Protein AF-A0A0L0UHX0-F1 (afdb_monomer)

pLDDT: mean 94.78, std 3.7, range [76.62, 98.5]

Organism: NCBI:txid1165861

Structure (mmCIF, N/CA/C/O backbone):
data_AF-A0A0L0UHX0-F1
#
_entry.id   AF-A0A0L0UHX0-F1
#
loop_
_atom_site.group_PDB
_atom_site.id
_atom_site.type_symbol
_atom_site.label_atom_id
_atom_site.label_alt_id
_atom_site.label_comp_id
_atom_site.label_asym_id
_atom_site.label_entity_id
_atom_site.label_seq_id
_atom_site.pdbx_PDB_ins_code
_atom_site.Cartn_x
_atom_site.Cartn_y
_atom_site.Cartn_z
_atom_site.occupancy
_atom_site.B_iso_or_equiv
_atom_site.auth_seq_id
_atom_site.auth_comp_id
_atom_site.auth_asym_id
_atom_site.auth_atom_id
_atom_site.pdbx_PDB_model_num
ATOM 1 N N . MET A 1 1 ? -0.124 -0.119 -13.749 1.00 92.44 1 MET A N 1
ATOM 2 C CA . MET A 1 1 ? 0.898 -0.283 -12.693 1.00 92.44 1 MET A CA 1
ATOM 3 C C . MET A 1 1 ? 0.326 -0.413 -11.292 1.00 92.44 1 MET A C 1
ATOM 5 O O . MET A 1 1 ? 0.596 -1.435 -10.690 1.00 92.44 1 MET A O 1
ATOM 9 N N . HIS A 1 2 ? -0.511 0.503 -10.793 1.00 96.06 2 HIS A N 1
ATOM 10 C CA . HIS A 1 2 ? -1.107 0.387 -9.445 1.00 96.06 2 HIS A CA 1
ATOM 11 C C . HIS A 1 2 ? -1.802 -0.967 -9.151 1.00 96.06 2 HIS A C 1
ATOM 13 O O . HIS A 1 2 ? -1.666 -1.483 -8.051 1.00 96.06 2 HIS A O 1
ATOM 19 N N . HIS A 1 3 ? -2.442 -1.609 -10.140 1.00 97.06 3 HIS A N 1
ATOM 20 C CA . HIS A 1 3 ? -2.930 -2.996 -10.009 1.00 97.06 3 HIS A CA 1
ATOM 21 C C . HIS A 1 3 ? -1.822 -4.029 -9.742 1.00 97.06 3 HIS A C 1
ATOM 23 O O . HIS A 1 3 ? -1.997 -4.897 -8.902 1.00 97.06 3 HIS A O 1
ATOM 29 N N . ARG A 1 4 ? -0.678 -3.926 -10.427 1.00 97.00 4 ARG A N 1
ATOM 30 C CA . ARG A 1 4 ? 0.454 -4.846 -10.236 1.00 97.00 4 ARG A CA 1
ATOM 31 C C . ARG A 1 4 ? 1.122 -4.642 -8.877 1.00 97.00 4 ARG A C 1
ATOM 33 O O . ARG A 1 4 ? 1.563 -5.609 -8.276 1.00 97.00 4 ARG A O 1
ATOM 40 N N . VAL A 1 5 ? 1.185 -3.396 -8.399 1.00 97.31 5 VAL A N 1
ATOM 41 C CA . VAL A 1 5 ? 1.682 -3.085 -7.046 1.00 97.31 5 VAL A CA 1
ATOM 42 C C . VAL A 1 5 ? 0.752 -3.684 -5.993 1.00 97.31 5 VAL A C 1
ATOM 44 O O . VAL A 1 5 ? 1.234 -4.330 -5.071 1.00 97.31 5 VAL A O 1
ATOM 47 N N . ARG A 1 6 ? -0.571 -3.551 -6.175 1.00 97.88 6 ARG A N 1
ATOM 48 C CA . ARG A 1 6 ? -1.555 -4.248 -5.337 1.00 97.88 6 ARG A CA 1
ATOM 49 C C . ARG A 1 6 ? -1.304 -5.754 -5.327 1.00 97.88 6 ARG A C 1
ATOM 51 O O . ARG A 1 6 ? -1.211 -6.321 -4.249 1.00 97.88 6 ARG A O 1
ATOM 58 N N . ASP A 1 7 ? -1.214 -6.385 -6.497 1.00 97.69 7 ASP A N 1
ATOM 59 C CA . ASP A 1 7 ? -1.038 -7.843 -6.593 1.00 97.69 7 ASP A CA 1
ATOM 60 C C . ASP A 1 7 ? 0.223 -8.291 -5.858 1.00 97.69 7 ASP A C 1
ATOM 62 O O . ASP A 1 7 ? 0.169 -9.199 -5.040 1.00 97.69 7 ASP A O 1
ATOM 66 N N . TYR A 1 8 ? 1.323 -7.561 -6.037 1.00 97.75 8 TYR A N 1
ATOM 67 C CA . TYR A 1 8 ? 2.556 -7.809 -5.301 1.00 97.75 8 TYR A CA 1
ATOM 68 C C . TYR A 1 8 ? 2.388 -7.691 -3.778 1.00 97.75 8 TYR A C 1
ATOM 70 O O . TYR A 1 8 ? 2.879 -8.545 -3.045 1.00 97.75 8 TYR A O 1
ATOM 78 N N . PHE A 1 9 ? 1.672 -6.675 -3.287 1.00 98.12 9 PHE A N 1
ATOM 79 C CA . PHE A 1 9 ? 1.425 -6.519 -1.849 1.00 98.12 9 PHE A CA 1
ATOM 80 C C . PHE A 1 9 ? 0.531 -7.632 -1.296 1.00 98.12 9 PHE A C 1
ATOM 82 O O . PHE A 1 9 ? 0.765 -8.106 -0.186 1.00 98.12 9 PHE A O 1
ATOM 89 N N . VAL A 1 10 ? -0.479 -8.054 -2.060 1.00 98.00 10 VAL A N 1
ATOM 90 C CA . VAL A 1 10 ? -1.371 -9.161 -1.692 1.00 98.00 10 VAL A CA 1
ATOM 91 C C . VAL A 1 10 ? -0.587 -10.471 -1.626 1.00 98.00 10 VAL A C 1
ATOM 93 O O . VAL A 1 10 ? -0.665 -11.170 -0.619 1.00 98.00 10 VAL A O 1
ATOM 96 N N . ASP A 1 11 ? 0.214 -10.771 -2.650 1.00 97.19 11 ASP A N 1
ATOM 97 C CA . ASP A 1 11 ? 1.024 -11.991 -2.727 1.00 97.19 11 ASP A CA 1
ATOM 98 C C . ASP A 1 11 ? 2.078 -12.053 -1.609 1.00 97.19 11 ASP A C 1
ATOM 100 O O . ASP A 1 11 ? 2.350 -13.120 -1.061 1.00 97.19 11 ASP A O 1
ATOM 104 N N . ALA A 1 12 ? 2.638 -10.902 -1.227 1.00 97.50 12 ALA A N 1
ATOM 105 C CA . ALA A 1 12 ? 3.563 -10.771 -0.102 1.00 97.50 12 ALA A CA 1
ATOM 106 C C . ALA A 1 12 ? 2.871 -10.786 1.278 1.00 97.50 12 ALA A C 1
ATOM 108 O O . ALA A 1 12 ? 3.550 -10.745 2.304 1.00 97.50 12 ALA A O 1
ATOM 109 N N . GLY A 1 13 ? 1.534 -10.813 1.327 1.00 98.19 13 GLY A N 1
ATOM 110 C CA . GLY A 1 13 ? 0.754 -10.786 2.565 1.00 98.19 13 GLY A CA 1
ATOM 111 C C . GLY A 1 13 ? 0.707 -9.423 3.266 1.00 98.19 13 GLY A C 1
ATOM 112 O O . GLY A 1 13 ? 0.176 -9.337 4.373 1.00 98.19 13 GLY A O 1
ATOM 113 N N . LEU A 1 14 ? 1.198 -8.351 2.635 1.00 98.25 14 LEU A N 1
ATOM 114 C CA . LEU A 1 14 ? 1.245 -6.995 3.203 1.00 98.25 14 LEU A CA 1
ATOM 115 C C . LEU A 1 14 ? -0.144 -6.376 3.404 1.00 98.25 14 LEU A C 1
ATOM 117 O O . LEU A 1 14 ? -0.292 -5.433 4.172 1.00 98.25 14 LEU A O 1
ATOM 121 N N . THR A 1 15 ? -1.167 -6.899 2.726 1.00 98.31 15 THR A N 1
ATOM 122 C CA . THR A 1 15 ? -2.557 -6.441 2.871 1.00 98.31 15 THR A CA 1
ATOM 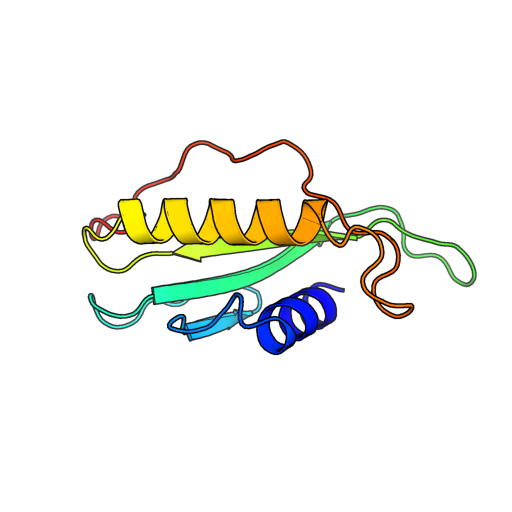123 C C . THR A 1 15 ? -3.380 -7.300 3.832 1.00 98.31 15 THR A C 1
ATOM 125 O O . THR A 1 15 ? -4.600 -7.149 3.900 1.00 98.31 15 THR A O 1
ATOM 128 N N . THR A 1 16 ? -2.760 -8.248 4.539 1.00 98.06 16 THR A N 1
ATOM 129 C CA . THR A 1 16 ? -3.478 -9.166 5.434 1.00 98.06 16 THR A CA 1
ATOM 130 C C . THR A 1 16 ? -4.160 -8.391 6.560 1.00 98.06 16 THR A C 1
ATOM 132 O O . THR A 1 16 ? -3.525 -7.596 7.241 1.00 98.06 16 THR A O 1
ATOM 135 N N . GLY A 1 17 ? -5.460 -8.625 6.762 1.00 97.00 17 GLY A N 1
ATOM 136 C CA . GLY A 1 17 ? -6.257 -7.903 7.761 1.00 97.00 17 GLY A CA 1
ATOM 137 C C . GLY A 1 17 ? -6.801 -6.547 7.293 1.00 97.00 17 GLY A C 1
ATOM 138 O O . GLY A 1 17 ? -7.563 -5.927 8.029 1.00 97.00 17 GLY A O 1
ATOM 139 N N . PHE A 1 18 ? -6.483 -6.118 6.067 1.00 98.31 18 PHE A N 1
ATOM 140 C CA . PHE A 1 18 ? -7.013 -4.901 5.453 1.00 98.31 18 PHE A CA 1
ATOM 141 C C . PHE A 1 18 ? -7.973 -5.230 4.304 1.00 98.31 18 PHE A C 1
ATOM 143 O O . PHE A 1 18 ? -7.736 -6.116 3.479 1.00 98.31 18 PHE A O 1
ATOM 150 N N . ILE A 1 19 ? -9.044 -4.451 4.188 1.00 98.50 19 ILE A N 1
ATOM 151 C CA . ILE A 1 19 ? -9.909 -4.430 3.012 1.00 98.50 19 ILE A CA 1
ATOM 152 C C . ILE A 1 19 ? -9.168 -3.685 1.900 1.00 98.50 19 ILE A C 1
ATOM 154 O O . ILE A 1 19 ? -8.975 -2.469 1.944 1.00 98.50 19 ILE A O 1
ATOM 158 N N . THR A 1 20 ? -8.757 -4.423 0.871 1.00 98.38 20 THR A N 1
ATOM 159 C CA . THR A 1 20 ? -8.054 -3.847 -0.279 1.00 98.38 20 THR A CA 1
ATOM 160 C C . THR A 1 20 ? -9.029 -3.136 -1.214 1.00 98.38 20 THR A C 1
ATOM 162 O O . THR A 1 20 ? -10.008 -3.724 -1.678 1.00 98.38 20 THR A O 1
ATOM 165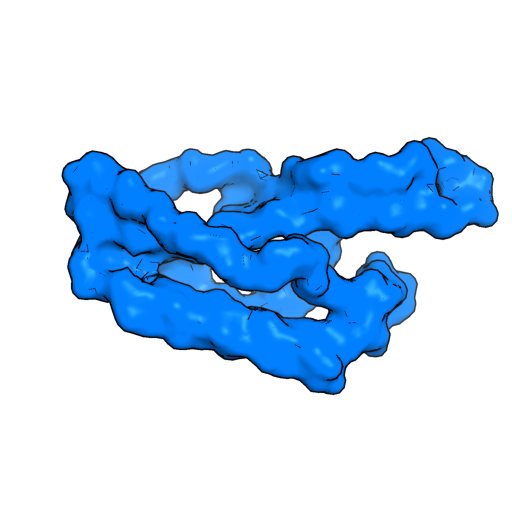 N N . GLN A 1 21 ? -8.741 -1.878 -1.537 1.00 98.44 21 GLN A N 1
ATOM 166 C CA . GLN A 1 21 ? -9.525 -1.063 -2.462 1.00 98.44 21 GLN A CA 1
ATOM 167 C C . GLN A 1 21 ? -8.652 -0.451 -3.561 1.00 98.44 21 GLN A C 1
ATOM 169 O O . GLN A 1 21 ? -7.424 -0.421 -3.492 1.00 98.44 21 GLN A O 1
ATOM 174 N N . MET A 1 22 ? -9.314 0.047 -4.604 1.00 98.25 22 MET A N 1
ATOM 175 C CA . MET A 1 22 ? -8.672 0.653 -5.767 1.00 98.25 22 MET A CA 1
ATOM 176 C C . MET A 1 22 ? -9.220 2.055 -6.008 1.00 98.25 22 MET A C 1
ATOM 178 O O . MET A 1 22 ? -10.415 2.299 -5.830 1.00 98.25 22 MET A O 1
ATOM 182 N N . LEU A 1 23 ? -8.362 2.933 -6.527 1.00 97.50 23 LEU A N 1
ATOM 183 C CA . LEU A 1 23 ? -8.648 4.283 -7.033 1.00 97.50 23 LEU A CA 1
ATOM 184 C C . LEU A 1 23 ? -9.068 5.316 -5.982 1.00 97.50 23 LEU A C 1
ATOM 186 O O . LEU A 1 23 ? -8.595 6.448 -6.037 1.00 97.50 23 LEU A O 1
ATOM 190 N N . ARG A 1 24 ? -9.958 4.958 -5.057 1.00 96.69 24 ARG A N 1
ATOM 191 C CA . ARG A 1 24 ? -10.417 5.827 -3.973 1.00 96.69 24 ARG A CA 1
ATOM 192 C C . ARG A 1 24 ? -10.801 5.008 -2.752 1.00 96.69 24 ARG A C 1
ATOM 194 O O . ARG A 1 24 ? -11.366 3.924 -2.904 1.00 96.69 24 ARG A O 1
ATOM 201 N N . TRP A 1 25 ? -10.574 5.585 -1.580 1.00 96.12 25 TRP A N 1
ATOM 202 C CA . TRP A 1 25 ? -11.109 5.060 -0.336 1.00 96.12 25 TRP A CA 1
ATOM 203 C C . TRP A 1 25 ? -12.637 5.182 -0.311 1.00 96.12 25 TRP A C 1
ATOM 205 O O . TRP A 1 25 ? -13.222 6.164 -0.782 1.00 96.12 25 TRP A O 1
ATOM 215 N N . ARG A 1 26 ? -13.285 4.140 0.200 1.00 95.94 26 ARG A N 1
ATOM 216 C CA . ARG A 1 26 ? -14.699 4.084 0.555 1.00 95.94 26 ARG A CA 1
ATOM 217 C C . ARG A 1 26 ? -14.772 3.499 1.954 1.00 95.94 26 ARG A C 1
ATOM 219 O O . ARG A 1 26 ? -14.338 2.363 2.146 1.00 95.94 26 ARG A O 1
ATOM 226 N N . ASP A 1 27 ? -15.303 4.278 2.881 1.00 94.31 27 ASP A N 1
ATOM 227 C CA . ASP A 1 27 ? -15.392 3.881 4.280 1.00 94.31 27 ASP A CA 1
ATOM 228 C C . ASP A 1 27 ? -16.335 2.679 4.489 1.00 94.31 27 ASP A C 1
ATOM 230 O O . ASP A 1 27 ? -17.134 2.319 3.613 1.00 94.31 27 ASP A O 1
ATOM 234 N N . GLY A 1 28 ? -16.205 2.052 5.652 1.00 94.31 28 GLY A N 1
ATOM 235 C CA . GLY A 1 28 ? -16.967 0.898 6.110 1.00 94.31 28 GLY A CA 1
ATOM 236 C C . GLY A 1 28 ? -17.313 1.025 7.591 1.00 94.31 28 GLY A C 1
ATOM 237 O O . GLY A 1 28 ? -17.758 2.073 8.044 1.00 94.31 28 GLY A O 1
ATOM 238 N N . LYS A 1 29 ? -17.163 -0.060 8.347 1.00 96.44 29 LYS A N 1
ATOM 239 C CA . LYS A 1 29 ? -17.404 -0.089 9.797 1.00 96.44 29 LYS A CA 1
ATOM 240 C C . LYS A 1 29 ? -16.186 0.422 10.555 1.00 96.44 29 LYS A C 1
ATOM 242 O O . LYS A 1 29 ? -15.070 0.259 10.076 1.00 96.44 29 LYS A O 1
ATOM 247 N N . ASP A 1 30 ? -16.376 0.910 11.777 1.00 96.31 30 ASP A N 1
ATOM 248 C CA . ASP A 1 30 ? -15.300 1.457 12.625 1.00 96.31 30 ASP A CA 1
ATOM 249 C C . ASP A 1 30 ? -14.104 0.508 12.810 1.00 96.31 30 ASP A C 1
ATOM 251 O O . ASP A 1 30 ? -12.967 0.963 12.879 1.00 96.31 30 ASP A O 1
ATOM 255 N N . ALA A 1 31 ? -14.354 -0.806 12.840 1.00 9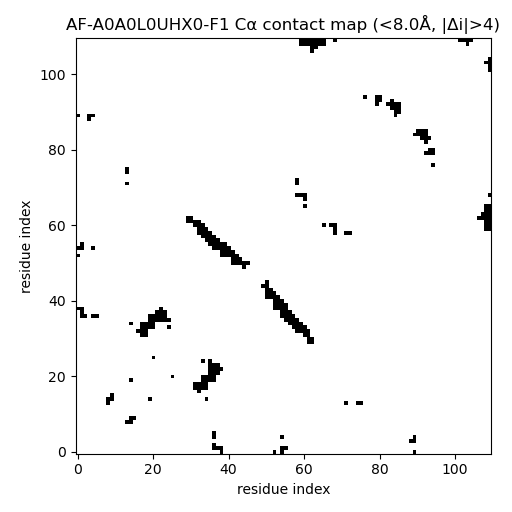6.62 31 ALA A N 1
ATOM 256 C CA . ALA A 1 31 ? -13.330 -1.848 12.971 1.00 96.62 31 ALA A CA 1
ATOM 257 C C . ALA A 1 31 ? -12.660 -2.253 11.640 1.00 96.62 31 ALA A C 1
ATOM 259 O O . ALA A 1 31 ? -11.700 -3.023 11.641 1.00 96.62 31 ALA A O 1
ATOM 260 N N . ASP A 1 32 ? -13.181 -1.795 10.500 1.00 97.62 32 ASP A N 1
ATOM 261 C CA . ASP A 1 32 ? -12.608 -2.105 9.194 1.00 97.62 32 ASP A CA 1
ATOM 262 C C . ASP A 1 32 ? -11.325 -1.293 8.988 1.00 97.62 32 ASP A C 1
ATOM 264 O O . ASP A 1 32 ? -11.275 -0.103 9.292 1.00 97.62 32 ASP A O 1
ATOM 268 N N . LYS A 1 33 ? -10.306 -1.931 8.415 1.00 97.81 33 LYS A N 1
ATOM 269 C CA . LYS A 1 33 ? -9.049 -1.303 7.990 1.00 97.81 33 LYS A CA 1
ATOM 270 C C . LYS A 1 33 ? -8.948 -1.362 6.478 1.00 97.81 33 LYS A C 1
ATOM 272 O O . LYS A 1 33 ? -9.454 -2.311 5.876 1.00 97.81 33 LYS A O 1
ATOM 277 N N . PHE A 1 34 ? -8.281 -0.403 5.845 1.00 98.25 34 PHE A N 1
ATOM 278 C CA . PHE A 1 34 ? -8.206 -0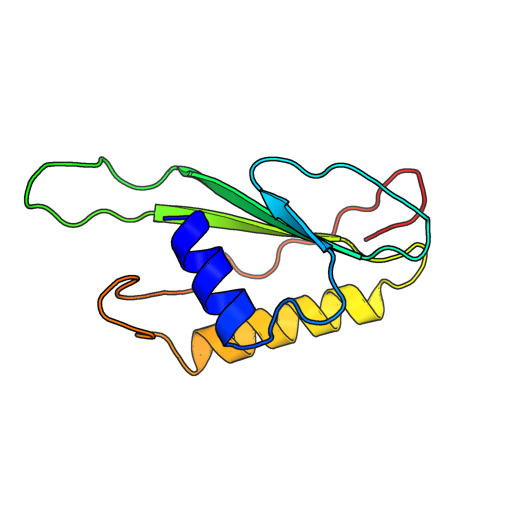.322 4.387 1.00 98.25 34 PHE A CA 1
ATOM 279 C C . PHE A 1 34 ? -6.783 -0.101 3.887 1.00 98.25 34 PHE A C 1
ATOM 281 O O . PHE A 1 34 ? -6.002 0.622 4.494 1.00 98.25 34 PHE A O 1
ATOM 288 N N . ILE A 1 35 ? -6.474 -0.684 2.729 1.00 98.50 35 ILE A N 1
ATOM 289 C CA . ILE A 1 35 ? -5.332 -0.267 1.908 1.00 98.50 35 ILE A CA 1
ATOM 290 C C . ILE A 1 35 ? -5.859 0.059 0.518 1.00 98.50 35 ILE A C 1
ATOM 292 O O . ILE A 1 35 ? -6.537 -0.762 -0.109 1.00 98.50 35 ILE A O 1
ATOM 296 N N . VAL A 1 36 ? -5.561 1.260 0.032 1.00 98.44 36 VAL A N 1
ATOM 297 C CA . VAL A 1 36 ? -6.095 1.784 -1.225 1.00 98.44 36 VAL A CA 1
ATOM 298 C C . VAL A 1 36 ? -4.967 2.056 -2.203 1.00 98.44 36 VAL A C 1
ATOM 300 O O . VAL A 1 36 ? -4.078 2.854 -1.935 1.00 98.44 36 VAL A O 1
ATOM 303 N N . PHE A 1 37 ? -5.034 1.434 -3.379 1.00 98.50 37 PHE A N 1
ATOM 304 C CA . PHE A 1 37 ? -4.039 1.623 -4.434 1.00 98.50 37 PHE A CA 1
ATOM 305 C C . PHE A 1 37 ? -4.581 2.528 -5.536 1.00 98.50 37 PHE A C 1
ATOM 307 O O . PHE A 1 37 ? -5.600 2.221 -6.169 1.00 98.50 37 PHE A O 1
ATOM 314 N N . ARG A 1 38 ? -3.876 3.622 -5.831 1.00 97.88 38 ARG A N 1
ATOM 315 C CA . ARG A 1 38 ? -4.268 4.561 -6.890 1.00 97.88 38 ARG A CA 1
ATOM 316 C C . ARG A 1 38 ? -3.068 5.118 -7.664 1.00 97.88 38 ARG A C 1
ATOM 318 O O . ARG A 1 38 ? -1.969 5.214 -7.123 1.00 97.88 38 ARG A O 1
ATOM 325 N N . PRO A 1 39 ? -3.235 5.446 -8.957 1.00 96.81 39 PRO A N 1
ATOM 326 C CA . PRO A 1 39 ? -2.174 6.092 -9.724 1.00 96.81 39 PRO A CA 1
ATOM 327 C C . PRO A 1 39 ? -1.904 7.507 -9.191 1.00 96.81 39 PRO A C 1
ATOM 329 O O . PRO A 1 39 ? -2.836 8.201 -8.790 1.00 96.81 39 PRO A O 1
ATOM 332 N N . ASN A 1 40 ? -0.646 7.941 -9.242 1.00 95.12 40 ASN A N 1
ATOM 333 C CA . ASN A 1 40 ? -0.208 9.266 -8.792 1.00 95.12 40 ASN A CA 1
ATO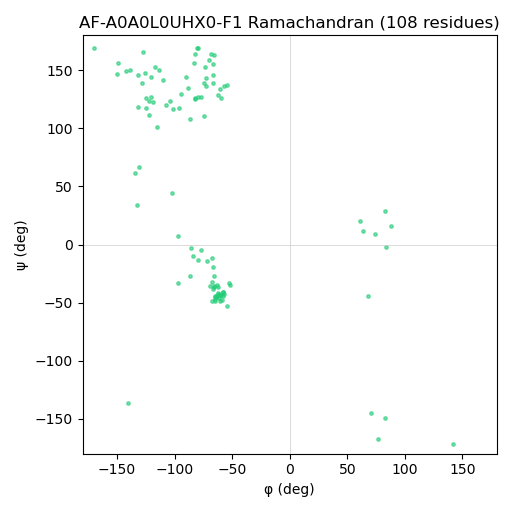M 334 C C . ASN A 1 40 ? 0.698 9.965 -9.821 1.00 95.12 40 ASN A C 1
ATOM 336 O O . ASN A 1 40 ? 1.636 10.676 -9.478 1.00 95.12 40 ASN A O 1
ATOM 340 N N . GLY A 1 41 ? 0.437 9.722 -11.107 1.00 93.81 41 GLY A N 1
ATOM 341 C CA . GLY A 1 41 ? 1.271 10.216 -12.200 1.00 93.81 41 GLY A CA 1
ATOM 342 C C . GLY A 1 41 ? 2.490 9.331 -12.456 1.00 93.81 41 GLY A C 1
ATOM 343 O O . GLY A 1 41 ? 2.431 8.109 -12.305 1.00 93.81 41 GLY A O 1
ATOM 344 N N . GLY A 1 42 ? 3.574 9.953 -12.909 1.00 93.94 42 GLY A N 1
ATOM 345 C CA . GLY A 1 42 ? 4.751 9.263 -13.422 1.00 93.94 42 GLY A CA 1
ATOM 346 C C . GLY A 1 42 ? 5.347 9.982 -14.626 1.00 93.94 42 GLY A C 1
ATOM 347 O O . GLY A 1 42 ? 4.927 11.091 -14.969 1.00 93.94 42 GLY A O 1
ATOM 348 N N . SER A 1 43 ? 6.317 9.344 -15.272 1.00 95.88 43 SER A N 1
ATOM 349 C CA . SER A 1 43 ? 6.883 9.842 -16.521 1.00 95.88 43 SER A CA 1
ATOM 350 C C . SER A 1 43 ? 6.004 9.454 -17.727 1.00 95.88 43 SER A C 1
ATOM 352 O O . SER A 1 43 ? 5.111 8.606 -17.609 1.00 95.88 43 SER A O 1
ATOM 354 N N . PRO A 1 44 ? 6.183 10.097 -18.897 1.00 95.12 44 PRO A N 1
ATOM 355 C CA . PRO A 1 44 ? 5.384 9.798 -20.082 1.00 95.12 44 PRO A CA 1
ATOM 356 C C . PRO A 1 44 ? 5.465 8.326 -20.502 1.00 95.12 44 PRO A C 1
ATOM 358 O O . PRO A 1 44 ? 6.551 7.750 -20.582 1.00 95.12 44 PRO A O 1
ATOM 361 N N . ILE A 1 45 ? 4.313 7.743 -20.842 1.00 92.62 45 ILE A N 1
ATOM 362 C CA . ILE A 1 45 ? 4.210 6.364 -21.333 1.00 92.62 45 ILE A CA 1
ATOM 363 C C . ILE A 1 45 ? 4.417 6.369 -22.843 1.00 92.62 45 ILE A C 1
ATOM 365 O O . ILE A 1 45 ? 3.554 6.822 -23.596 1.00 92.62 45 ILE A O 1
ATOM 369 N N . GLN A 1 46 ? 5.565 5.862 -23.281 1.00 93.25 46 GLN A N 1
ATOM 370 C CA . GLN A 1 46 ? 5.933 5.785 -24.690 1.00 93.25 46 GLN A CA 1
ATOM 371 C C . GLN A 1 46 ? 6.168 4.337 -25.096 1.00 93.25 46 GLN A C 1
ATOM 373 O O . GLN A 1 46 ? 6.669 3.521 -24.325 1.00 93.25 46 GLN A O 1
ATOM 378 N N . LYS A 1 47 ? 5.788 4.013 -26.331 1.00 93.88 47 LYS A N 1
ATOM 379 C CA . LYS A 1 47 ? 6.003 2.679 -26.876 1.00 93.88 47 LYS A CA 1
ATOM 380 C C . LYS A 1 47 ? 7.508 2.371 -26.902 1.00 93.88 47 LYS A C 1
ATOM 382 O O . LYS A 1 47 ? 8.296 3.197 -27.347 1.00 93.88 47 LYS A O 1
ATOM 387 N N . ASP A 1 48 ? 7.863 1.172 -26.445 1.00 92.12 48 ASP A N 1
ATOM 388 C CA . ASP A 1 48 ? 9.226 0.619 -26.435 1.00 92.12 48 ASP A CA 1
ATOM 389 C C . ASP A 1 48 ? 10.242 1.382 -25.547 1.00 92.12 48 ASP A C 1
ATOM 391 O O . ASP A 1 48 ? 11.436 1.095 -25.597 1.00 92.12 48 ASP A O 1
ATOM 395 N N . LEU A 1 49 ? 9.778 2.302 -24.687 1.00 91.75 49 LEU A N 1
ATOM 396 C CA . LEU A 1 49 ? 10.584 2.974 -23.663 1.00 91.75 49 LEU A CA 1
ATOM 397 C C . LEU A 1 49 ? 10.084 2.633 -22.255 1.00 91.75 49 LEU A C 1
ATOM 399 O O . LEU A 1 49 ? 8.906 2.338 -22.049 1.00 91.75 49 LEU A O 1
ATOM 403 N N . SER A 1 50 ? 10.994 2.689 -21.280 1.00 89.75 50 SER A N 1
ATOM 404 C CA . SER A 1 50 ? 10.626 2.582 -19.867 1.00 89.75 50 SER A CA 1
ATOM 405 C C . SER A 1 50 ? 9.949 3.865 -19.384 1.00 89.75 50 SER A C 1
ATOM 407 O O . SER A 1 50 ? 10.224 4.954 -19.895 1.00 89.75 50 SER A O 1
ATOM 409 N N . SER A 1 51 ? 9.100 3.730 -18.369 1.00 93.56 51 SER A N 1
ATOM 410 C CA . SER A 1 51 ? 8.439 4.847 -17.699 1.00 93.56 51 SER A CA 1
ATOM 411 C C . SER A 1 51 ? 8.425 4.616 -16.197 1.00 93.56 51 SER A C 1
ATOM 413 O O . SER A 1 51 ? 8.326 3.477 -15.737 1.00 93.56 51 SER A O 1
ATOM 415 N N . ASP A 1 52 ? 8.441 5.711 -15.452 1.00 94.31 52 ASP A N 1
ATOM 416 C CA . ASP A 1 52 ? 8.271 5.716 -14.011 1.00 94.31 52 ASP A CA 1
ATOM 417 C C . ASP A 1 52 ? 6.784 5.821 -13.723 1.00 94.31 52 ASP A C 1
ATOM 419 O O . ASP A 1 52 ? 6.081 6.639 -14.320 1.00 94.31 52 ASP A O 1
ATOM 423 N N . TYR A 1 53 ? 6.293 5.004 -12.802 1.00 95.50 53 TYR A N 1
ATOM 424 C CA . TYR A 1 53 ? 4.892 5.009 -12.412 1.00 95.50 53 TYR A CA 1
ATOM 425 C C . TYR A 1 53 ? 4.803 5.273 -10.924 1.00 95.50 53 TYR A C 1
ATOM 427 O O . TYR A 1 53 ? 5.146 4.413 -10.116 1.00 95.50 53 TYR A O 1
ATOM 435 N N . LEU A 1 54 ? 4.283 6.439 -10.564 1.00 95.62 54 LEU A N 1
ATOM 436 C CA . LEU A 1 54 ? 4.023 6.747 -9.171 1.00 95.62 54 LEU A CA 1
ATOM 437 C C . LEU A 1 54 ? 2.687 6.117 -8.779 1.00 95.62 54 LEU A C 1
ATOM 439 O O . LEU A 1 54 ? 1.657 6.310 -9.436 1.00 95.62 54 LEU A O 1
ATOM 443 N N . VAL A 1 55 ? 2.711 5.331 -7.710 1.00 96.12 55 VAL A N 1
ATOM 444 C CA . VAL A 1 55 ? 1.531 4.698 -7.124 1.00 96.12 55 VAL A CA 1
ATOM 445 C C . VAL A 1 55 ? 1.419 5.196 -5.700 1.00 96.12 55 VAL A C 1
ATOM 447 O O . VAL A 1 55 ? 2.375 5.106 -4.938 1.00 96.12 55 VAL A O 1
ATOM 450 N N . LEU A 1 56 ? 0.251 5.725 -5.361 1.00 95.69 56 LEU A N 1
ATOM 451 C CA . LEU A 1 56 ? -0.058 6.107 -3.998 1.00 95.69 56 LEU A CA 1
ATOM 452 C C . LEU A 1 56 ? -0.796 4.947 -3.334 1.00 95.69 56 LEU A C 1
ATOM 454 O O . LEU A 1 56 ? -1.733 4.384 -3.914 1.00 95.69 56 LEU A O 1
ATOM 458 N N . VAL A 1 57 ? -0.307 4.577 -2.154 1.00 96.50 57 VAL A N 1
ATOM 459 C CA . VAL A 1 57 ? -0.870 3.535 -1.301 1.00 96.50 57 VAL A CA 1
ATOM 460 C C . VAL A 1 57 ? -1.346 4.213 -0.023 1.00 96.50 57 VAL A C 1
ATOM 462 O O . VAL A 1 57 ? -0.530 4.564 0.823 1.00 96.50 57 VAL A O 1
ATOM 465 N N . ASP A 1 58 ? -2.651 4.454 0.079 1.00 96.31 58 ASP A N 1
ATOM 466 C CA . ASP A 1 58 ? -3.253 4.990 1.301 1.00 96.31 58 ASP A CA 1
ATOM 467 C C . ASP A 1 58 ? -3.475 3.815 2.273 1.00 96.31 58 ASP A C 1
ATOM 469 O O . ASP A 1 58 ? -4.116 2.830 1.896 1.00 96.31 58 ASP A O 1
ATOM 473 N N . VAL A 1 59 ? -2.950 3.895 3.497 1.00 97.19 59 VAL A N 1
ATOM 474 C CA . VAL A 1 59 ? -3.204 2.924 4.577 1.00 97.19 59 VAL A CA 1
ATOM 475 C C . VAL A 1 59 ? -4.107 3.613 5.587 1.00 97.19 59 VAL A C 1
ATOM 477 O O . VAL A 1 59 ? -3.736 4.662 6.094 1.00 97.19 59 VAL A O 1
ATOM 480 N N . VAL A 1 60 ? -5.289 3.048 5.827 1.00 97.31 60 VAL A N 1
ATOM 481 C CA . VAL A 1 60 ? -6.312 3.635 6.699 1.00 97.31 60 VAL A CA 1
ATOM 482 C C . VAL A 1 60 ? -6.657 2.647 7.805 1.00 97.31 60 VAL A C 1
ATOM 484 O O . VAL A 1 60 ? -7.051 1.506 7.533 1.00 97.31 60 VAL A O 1
ATOM 487 N N . GLY A 1 61 ? -6.512 3.082 9.048 1.00 97.06 61 GLY A N 1
ATOM 488 C CA . GLY A 1 61 ? -6.759 2.288 10.243 1.00 97.06 61 GLY A CA 1
ATOM 489 C C . GLY A 1 61 ? -8.224 2.188 10.621 1.00 97.06 61 GLY A C 1
ATOM 490 O O . GLY A 1 61 ? -9.085 2.911 10.113 1.00 97.06 61 GLY A O 1
ATOM 491 N N . ALA A 1 62 ? -8.493 1.291 11.565 1.00 97.00 62 ALA A N 1
ATOM 492 C CA . ALA A 1 62 ? -9.720 1.316 12.341 1.00 97.00 62 ALA A CA 1
ATOM 493 C C . ALA A 1 62 ? -9.709 2.547 13.261 1.00 97.00 62 ALA A C 1
ATOM 495 O O . ALA A 1 62 ? -8.672 3.181 13.475 1.00 97.00 62 ALA A O 1
ATOM 496 N N . VAL A 1 63 ? -10.871 2.904 13.793 1.00 95.56 63 VAL A N 1
ATOM 497 C CA . VAL A 1 63 ? -10.997 4.051 14.700 1.00 95.56 63 VAL A CA 1
ATOM 498 C C . VAL A 1 63 ? -10.114 3.841 15.941 1.00 95.56 63 VAL A C 1
ATOM 500 O O . VAL A 1 63 ? -10.249 2.830 16.629 1.00 95.56 63 VAL A O 1
ATOM 503 N N . ASN A 1 64 ? -9.243 4.811 16.243 1.00 92.06 64 ASN A N 1
ATOM 504 C CA . ASN A 1 64 ? -8.254 4.783 17.334 1.00 92.06 64 ASN A CA 1
ATOM 505 C C . ASN A 1 64 ? -7.188 3.660 17.260 1.00 92.06 64 ASN A C 1
ATOM 507 O O . ASN A 1 64 ? -6.581 3.340 18.283 1.00 92.06 64 ASN A O 1
ATOM 511 N N . GLU A 1 65 ? -6.940 3.057 16.091 1.00 93.44 65 GLU A N 1
ATOM 512 C CA . GLU A 1 65 ? -5.871 2.055 15.884 1.00 93.44 65 GLU A CA 1
ATOM 513 C C . GLU A 1 65 ? -4.634 2.649 15.171 1.00 93.44 65 GLU A C 1
ATOM 515 O O . GLU A 1 65 ? -4.073 2.051 14.255 1.00 93.44 65 GLU A O 1
ATOM 520 N N . ASP A 1 66 ? -4.195 3.838 15.582 1.00 93.75 66 ASP A N 1
ATOM 521 C CA . ASP A 1 66 ? -3.122 4.605 14.925 1.00 93.75 66 ASP A CA 1
ATOM 522 C C . ASP A 1 66 ? -1.783 3.844 14.838 1.00 93.75 66 ASP A C 1
ATOM 524 O O . ASP A 1 66 ? -1.103 3.869 13.811 1.00 93.75 66 ASP A O 1
ATOM 528 N N . GLU A 1 67 ? -1.406 3.126 15.901 1.00 94.56 67 GLU A N 1
ATOM 529 C CA . GLU A 1 67 ? -0.149 2.362 15.961 1.00 94.56 67 GLU A CA 1
ATOM 530 C C . GLU A 1 67 ? -0.146 1.173 14.985 1.00 94.56 67 GLU A C 1
ATOM 532 O O . GLU A 1 67 ? 0.884 0.834 14.402 1.00 94.56 67 GLU A O 1
ATOM 537 N N . GLU A 1 68 ? -1.308 0.562 14.741 1.00 94.31 68 GLU A N 1
ATOM 538 C CA . GLU A 1 68 ? -1.451 -0.518 13.759 1.00 94.31 68 GLU A CA 1
ATOM 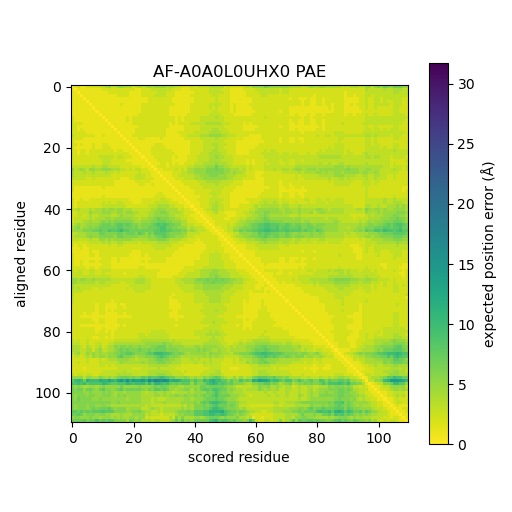539 C C . GLU A 1 68 ? -1.208 -0.008 12.332 1.00 94.31 68 GLU A C 1
ATOM 541 O O . GLU A 1 68 ? -0.610 -0.711 11.512 1.00 94.31 68 GLU A O 1
ATOM 546 N N . VAL A 1 69 ? -1.631 1.227 12.036 1.00 95.50 69 VAL A N 1
ATOM 547 C CA . VAL A 1 69 ? -1.385 1.879 10.741 1.00 95.50 69 VAL A CA 1
ATOM 548 C C . VAL A 1 69 ? 0.097 2.168 10.555 1.00 95.50 69 VAL A C 1
ATOM 550 O O . VAL A 1 69 ? 0.650 1.802 9.515 1.00 95.50 69 VAL A O 1
ATOM 553 N N . ASP A 1 70 ? 0.754 2.770 11.550 1.00 95.56 70 ASP A N 1
ATOM 554 C CA . ASP A 1 70 ? 2.192 3.053 11.469 1.00 95.56 70 ASP A CA 1
ATOM 555 C C . ASP A 1 70 ? 2.990 1.757 11.274 1.00 95.56 70 ASP A C 1
ATOM 557 O O . ASP A 1 70 ? 3.763 1.641 10.321 1.00 95.56 70 ASP A O 1
ATOM 561 N N . ASN A 1 71 ? 2.711 0.720 12.069 1.00 96.31 71 ASN A N 1
ATOM 562 C CA . ASN A 1 71 ? 3.350 -0.588 11.926 1.00 96.31 71 ASN A CA 1
ATOM 563 C C . ASN A 1 71 ? 3.154 -1.189 10.524 1.00 96.31 71 ASN A C 1
ATOM 565 O O . ASN A 1 71 ? 4.102 -1.726 9.940 1.00 96.31 71 ASN A O 1
ATOM 569 N N . ALA A 1 72 ? 1.953 -1.090 9.947 1.00 97.25 72 ALA A N 1
ATOM 570 C CA . ALA A 1 72 ? 1.692 -1.564 8.589 1.00 97.25 72 ALA A CA 1
ATOM 571 C C . ALA A 1 72 ? 2.515 -0.794 7.541 1.00 97.25 72 ALA A C 1
ATOM 573 O O . ALA A 1 72 ? 3.123 -1.413 6.663 1.00 97.25 72 ALA A O 1
ATOM 574 N N . VAL A 1 73 ? 2.600 0.534 7.655 1.00 96.50 73 VAL A N 1
ATOM 575 C CA . VAL A 1 73 ? 3.405 1.379 6.758 1.00 96.50 73 VAL A CA 1
ATOM 576 C C . VAL A 1 73 ? 4.897 1.049 6.873 1.00 96.50 73 VAL A C 1
ATOM 578 O O . VAL A 1 73 ? 5.560 0.862 5.848 1.00 96.50 73 VAL A O 1
ATOM 581 N N . GLN A 1 74 ? 5.427 0.906 8.093 1.00 96.06 74 GLN A N 1
ATOM 582 C CA . GLN A 1 74 ? 6.824 0.515 8.314 1.00 96.06 74 GLN A CA 1
ATOM 583 C C . GLN A 1 74 ? 7.118 -0.863 7.711 1.00 96.06 74 GLN A C 1
ATOM 585 O O . GLN A 1 74 ? 8.127 -1.042 7.028 1.00 96.06 74 GLN A O 1
ATOM 590 N N . ASN A 1 75 ? 6.218 -1.833 7.893 1.00 97.44 75 ASN A N 1
ATOM 591 C CA . ASN A 1 75 ? 6.359 -3.171 7.318 1.00 97.44 75 ASN A CA 1
ATOM 592 C C . ASN A 1 75 ? 6.374 -3.146 5.785 1.00 97.44 75 ASN A C 1
ATOM 594 O O . ASN A 1 75 ? 7.203 -3.822 5.173 1.00 97.44 75 ASN A O 1
ATOM 598 N N . ILE A 1 76 ? 5.514 -2.336 5.160 1.00 97.25 76 ILE A N 1
ATOM 599 C CA . ILE A 1 76 ? 5.503 -2.135 3.705 1.00 97.25 76 ILE A CA 1
ATOM 600 C C . ILE A 1 76 ? 6.846 -1.568 3.227 1.00 97.25 76 ILE A C 1
ATOM 602 O O . ILE A 1 76 ? 7.438 -2.094 2.282 1.00 97.25 76 ILE A O 1
ATOM 606 N N . ILE A 1 77 ? 7.355 -0.523 3.882 1.00 96.25 77 ILE A N 1
ATOM 607 C CA . ILE A 1 77 ? 8.616 0.121 3.490 1.00 96.25 77 ILE A CA 1
ATOM 608 C C . ILE A 1 77 ? 9.796 -0.826 3.671 1.00 96.25 77 ILE A C 1
ATOM 610 O O . ILE A 1 77 ? 10.589 -0.988 2.742 1.00 96.25 77 ILE A O 1
ATOM 614 N N . ASN A 1 78 ? 9.877 -1.502 4.816 1.00 96.88 78 ASN A N 1
ATOM 615 C CA . ASN A 1 78 ? 10.903 -2.505 5.081 1.00 96.88 78 ASN A CA 1
ATOM 616 C C . ASN A 1 78 ? 10.866 -3.621 4.030 1.00 96.88 78 ASN A C 1
ATOM 618 O O . ASN A 1 78 ? 11.910 -4.065 3.550 1.00 96.88 78 ASN A O 1
ATOM 622 N N . HIS A 1 79 ? 9.674 -4.067 3.628 1.00 97.75 79 HIS A N 1
ATOM 623 C CA . HIS A 1 79 ? 9.534 -5.084 2.594 1.00 97.75 79 HIS A CA 1
ATOM 624 C C . HIS A 1 79 ? 10.032 -4.592 1.229 1.00 97.75 79 HIS A C 1
ATOM 626 O O . HIS A 1 79 ? 10.781 -5.308 0.566 1.00 97.75 79 HIS A O 1
ATOM 632 N N . ILE A 1 80 ? 9.668 -3.374 0.819 1.00 96.31 80 ILE A N 1
ATOM 633 C CA . ILE A 1 80 ? 10.130 -2.775 -0.443 1.00 96.31 80 ILE A CA 1
ATOM 634 C C . ILE A 1 80 ? 11.654 -2.616 -0.447 1.00 96.31 80 ILE A C 1
ATOM 636 O O . ILE A 1 80 ? 12.302 -2.998 -1.417 1.00 96.31 80 ILE A O 1
ATOM 640 N N . GLN A 1 81 ? 12.240 -2.110 0.640 1.00 95.50 81 GLN A N 1
ATOM 641 C CA . GLN A 1 81 ? 13.689 -1.912 0.746 1.00 95.50 81 GLN A CA 1
ATOM 642 C C . GLN A 1 81 ? 14.475 -3.224 0.644 1.00 95.50 81 GLN A C 1
ATOM 644 O O . GLN A 1 81 ? 15.542 -3.255 0.036 1.00 95.50 81 GLN A O 1
ATOM 649 N N . ASN A 1 82 ? 13.938 -4.315 1.195 1.00 97.44 82 ASN A N 1
ATOM 650 C CA . ASN A 1 82 ? 14.555 -5.639 1.101 1.00 97.44 82 ASN A CA 1
ATOM 651 C C . ASN A 1 82 ? 14.296 -6.340 -0.244 1.00 97.44 82 ASN A C 1
ATOM 653 O O . ASN A 1 82 ? 14.964 -7.324 -0.555 1.00 97.44 82 ASN A O 1
ATOM 657 N N . ASN A 1 83 ? 13.351 -5.844 -1.049 1.00 97.25 83 ASN A N 1
ATOM 658 C CA . ASN A 1 83 ? 12.951 -6.439 -2.324 1.00 97.25 83 ASN A CA 1
ATOM 659 C C . ASN A 1 83 ? 12.824 -5.366 -3.426 1.00 97.25 83 ASN A C 1
ATOM 661 O O . ASN A 1 83 ? 11.741 -5.192 -3.987 1.00 97.25 83 ASN A O 1
ATOM 665 N N . PRO A 1 84 ? 13.910 -4.649 -3.776 1.00 95.94 84 PRO A N 1
ATOM 666 C CA . PRO A 1 84 ? 13.846 -3.519 -4.709 1.00 95.94 84 PRO A CA 1
ATOM 667 C C . PRO A 1 84 ? 13.603 -3.937 -6.167 1.00 95.94 84 PRO A C 1
ATOM 669 O O . PRO A 1 84 ? 13.286 -3.099 -7.002 1.00 95.94 84 PRO A O 1
ATOM 672 N N . MET A 1 85 ? 13.755 -5.225 -6.490 1.00 95.94 85 MET A N 1
ATOM 673 C CA . MET A 1 85 ? 13.549 -5.807 -7.824 1.00 95.94 85 MET A CA 1
ATOM 674 C C . MET A 1 85 ? 12.657 -7.058 -7.720 1.00 95.94 85 MET A C 1
ATOM 676 O O . MET A 1 85 ? 13.137 -8.174 -7.927 1.00 95.94 85 MET A O 1
ATOM 680 N N . PRO A 1 86 ? 11.370 -6.916 -7.354 1.00 93.25 86 PRO A N 1
ATOM 681 C CA . PRO A 1 86 ? 10.531 -8.040 -6.942 1.00 93.25 86 PRO A CA 1
ATOM 682 C C . PRO A 1 86 ? 10.244 -9.042 -8.059 1.00 93.25 86 PRO A C 1
ATOM 6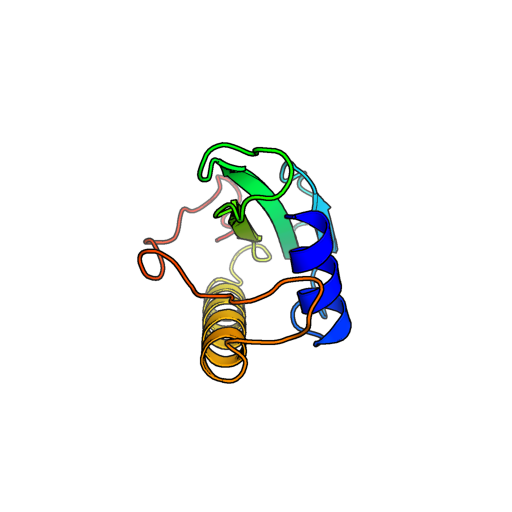84 O O . PRO A 1 86 ? 10.152 -10.240 -7.810 1.00 93.25 86 PRO A O 1
ATOM 687 N N . ASN A 1 87 ? 10.063 -8.567 -9.294 1.00 91.44 87 ASN A N 1
ATOM 688 C CA . ASN A 1 87 ? 9.843 -9.407 -10.469 1.00 91.44 87 ASN A CA 1
ATOM 689 C C . ASN A 1 87 ? 9.918 -8.582 -11.766 1.00 91.44 87 ASN A C 1
ATOM 691 O O . ASN A 1 87 ? 9.865 -7.352 -11.758 1.00 91.44 87 ASN A O 1
ATOM 695 N N . GLY A 1 88 ? 9.956 -9.273 -12.908 1.00 89.38 88 GLY A N 1
ATOM 696 C CA . GLY A 1 88 ? 9.997 -8.639 -14.231 1.00 89.38 88 GLY A CA 1
ATOM 697 C C . GLY A 1 88 ? 8.727 -7.878 -14.644 1.00 89.38 88 GLY A C 1
ATOM 698 O O . GLY A 1 88 ? 8.764 -7.150 -15.630 1.00 89.38 88 GLY A O 1
ATOM 699 N N . CYS A 1 89 ? 7.603 -8.018 -13.929 1.00 86.94 89 CYS A N 1
ATOM 700 C CA . CYS A 1 89 ? 6.365 -7.289 -14.235 1.00 86.94 89 CYS A CA 1
ATOM 701 C C . CYS A 1 89 ? 6.300 -5.903 -13.577 1.00 86.94 89 CYS A C 1
ATOM 703 O O . CYS A 1 89 ? 5.597 -5.025 -14.095 1.00 86.94 89 CYS A O 1
ATOM 705 N N . LEU A 1 90 ? 6.982 -5.725 -12.441 1.00 92.38 90 LEU A N 1
ATOM 706 C CA . LEU A 1 90 ? 7.111 -4.449 -11.735 1.00 92.38 90 LEU A CA 1
ATOM 707 C C . LEU A 1 90 ? 8.413 -3.720 -12.070 1.00 92.38 90 LEU A C 1
ATOM 709 O O . LEU A 1 90 ? 8.396 -2.497 -12.149 1.00 92.38 90 LEU A O 1
ATOM 713 N N . GLY A 1 91 ? 9.501 -4.451 -12.321 1.00 93.69 91 GLY A N 1
ATOM 714 C CA . GLY A 1 91 ? 10.823 -3.844 -12.447 1.00 93.69 91 GLY A CA 1
ATOM 715 C C . GLY A 1 91 ? 11.327 -3.357 -11.090 1.00 93.69 91 GLY A C 1
ATOM 716 O O . GLY A 1 91 ? 11.061 -4.003 -10.079 1.00 93.69 91 GLY A O 1
ATOM 717 N N . GLN A 1 92 ? 12.054 -2.241 -11.074 1.00 95.06 92 GLN A N 1
ATOM 718 C CA . GLN A 1 92 ? 12.518 -1.624 -9.833 1.00 95.06 92 GLN A CA 1
ATOM 719 C C . GLN A 1 92 ? 11.350 -0.965 -9.090 1.00 95.06 92 GLN A C 1
ATOM 721 O O . GLN A 1 92 ? 10.535 -0.271 -9.698 1.00 95.06 92 GLN A O 1
ATOM 726 N N . ILE A 1 93 ? 11.286 -1.160 -7.774 1.00 96.06 93 ILE A N 1
ATOM 727 C CA . ILE A 1 93 ? 10.325 -0.503 -6.886 1.00 96.06 93 ILE A CA 1
ATOM 728 C C . ILE A 1 93 ? 11.055 0.152 -5.715 1.00 96.06 93 ILE A C 1
ATOM 730 O O . ILE A 1 93 ? 11.977 -0.421 -5.138 1.00 96.06 93 ILE A O 1
ATOM 734 N N . GLU A 1 94 ? 10.625 1.356 -5.355 1.00 95.06 94 GLU A N 1
ATOM 735 C CA . GLU A 1 94 ? 11.159 2.106 -4.223 1.00 95.06 94 GLU A CA 1
ATOM 736 C C . GLU A 1 94 ? 10.078 2.994 -3.598 1.00 95.06 94 GLU A C 1
ATOM 738 O O . GLU A 1 94 ? 9.095 3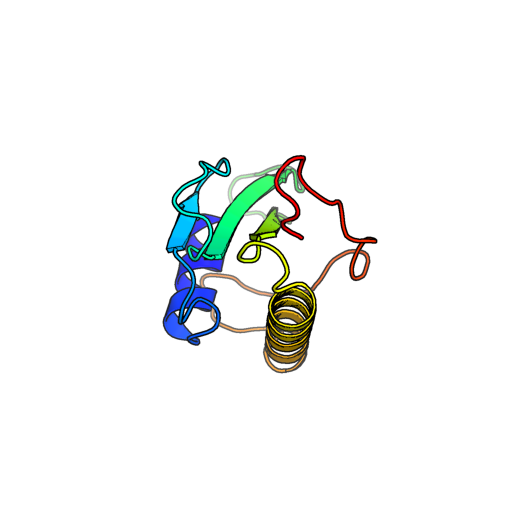.353 -4.252 1.00 95.06 94 GLU A O 1
ATOM 743 N N . ASN A 1 95 ? 10.257 3.348 -2.323 1.00 94.00 95 ASN A N 1
ATOM 744 C CA . ASN A 1 95 ? 9.443 4.383 -1.696 1.00 94.00 95 ASN A CA 1
ATOM 745 C C . ASN A 1 95 ? 9.970 5.766 -2.098 1.00 94.00 95 ASN A C 1
ATOM 747 O O . ASN A 1 95 ? 11.143 6.071 -1.882 1.00 94.00 95 ASN A O 1
ATOM 751 N N . VAL A 1 96 ? 9.094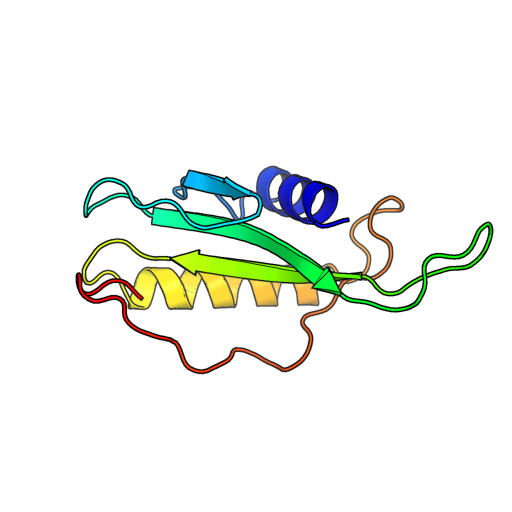 6.620 -2.621 1.00 89.88 96 VAL A N 1
ATOM 752 C CA . VAL A 1 96 ? 9.452 7.964 -3.079 1.00 89.88 96 VAL A CA 1
ATOM 753 C C . VAL A 1 96 ? 9.026 8.988 -2.028 1.00 89.88 96 VAL A C 1
ATOM 755 O O . VAL A 1 96 ? 7.838 9.174 -1.790 1.00 89.88 96 VAL A O 1
ATOM 758 N N . GLY A 1 97 ? 9.991 9.699 -1.435 1.00 76.62 97 GLY A N 1
ATOM 759 C CA . GLY A 1 97 ? 9.711 10.878 -0.601 1.00 76.62 97 GLY A CA 1
ATOM 760 C C . GLY A 1 97 ? 9.450 10.631 0.892 1.00 76.62 97 GLY A C 1
ATOM 761 O O . GLY A 1 97 ? 8.985 11.546 1.566 1.00 76.62 97 GLY A O 1
ATOM 762 N N . GLY A 1 98 ? 9.791 9.453 1.429 1.00 82.75 98 GLY A N 1
ATOM 763 C CA . GLY A 1 98 ? 9.623 9.136 2.857 1.00 82.75 98 GLY A CA 1
ATOM 764 C C . GLY A 1 98 ? 8.173 8.818 3.244 1.00 82.75 98 GLY A C 1
ATOM 765 O O . GLY A 1 98 ? 7.348 8.558 2.373 1.00 82.75 98 GLY A O 1
ATOM 766 N N . ILE A 1 99 ? 7.873 8.781 4.546 1.00 87.62 99 ILE A N 1
ATOM 767 C CA . ILE A 1 99 ? 6.499 8.638 5.060 1.00 87.62 99 ILE A CA 1
ATOM 768 C C . ILE A 1 99 ? 5.984 10.048 5.372 1.00 87.62 99 ILE A C 1
ATOM 770 O O . ILE A 1 99 ? 6.592 10.724 6.208 1.00 87.62 99 ILE A O 1
ATOM 774 N N . PRO A 1 100 ? 4.923 10.537 4.708 1.00 85.12 100 PRO A N 1
ATOM 775 C CA . PRO A 1 100 ? 4.344 11.831 5.050 1.00 85.12 100 PRO A CA 1
ATOM 776 C C . PRO A 1 100 ? 3.708 11.790 6.453 1.00 85.12 100 PRO A C 1
ATOM 778 O O . PRO A 1 100 ? 3.290 10.720 6.895 1.00 85.12 100 PRO A O 1
ATOM 781 N N . PRO A 1 101 ? 3.582 12.936 7.150 1.00 88.62 101 PRO A N 1
ATOM 782 C CA . PRO A 1 101 ? 2.799 13.006 8.379 1.00 88.62 101 PRO A CA 1
ATOM 783 C C . PRO A 1 101 ? 1.375 12.487 8.140 1.00 88.62 101 PRO A C 1
ATOM 785 O O . PRO A 1 101 ? 0.781 12.831 7.110 1.00 88.62 101 PRO A O 1
ATOM 788 N N . PRO A 1 102 ? 0.821 11.683 9.058 1.00 89.69 102 PRO A N 1
ATOM 789 C CA . PRO A 1 102 ? -0.504 11.125 8.867 1.00 89.69 102 PRO A CA 1
ATOM 790 C C . PRO A 1 102 ? -1.588 12.205 8.983 1.00 89.69 102 PRO A C 1
ATOM 792 O O . PRO A 1 102 ? -1.380 13.267 9.578 1.00 89.69 102 PRO A O 1
ATOM 795 N N . VAL A 1 103 ? -2.758 11.928 8.407 1.00 91.56 103 VAL A N 1
ATOM 796 C CA . VAL A 1 103 ? -3.900 12.847 8.389 1.00 91.56 103 VAL A CA 1
ATOM 797 C C . VAL A 1 103 ? -5.109 12.137 8.970 1.00 91.56 103 VAL A C 1
ATOM 799 O O . VAL A 1 103 ? -5.590 11.171 8.394 1.00 91.56 103 VAL A O 1
ATOM 802 N N . SER A 1 104 ? -5.631 12.650 10.079 1.00 91.06 104 SER A N 1
ATOM 803 C CA . SER A 1 104 ? -6.816 12.070 10.703 1.00 91.06 104 SER A CA 1
ATOM 804 C C . SER A 1 104 ? -8.090 12.359 9.907 1.00 91.06 104 SER A C 1
ATOM 806 O O . SER A 1 104 ? -8.296 13.456 9.378 1.00 91.06 104 SER A O 1
ATOM 808 N N . THR A 1 105 ? -8.978 11.374 9.880 1.00 90.56 105 THR A N 1
ATOM 809 C CA . THR A 1 105 ? -10.368 11.513 9.420 1.00 90.56 105 THR A CA 1
ATOM 810 C C . THR A 1 105 ? -11.250 12.134 10.510 1.00 90.56 105 THR A C 1
ATOM 812 O O . THR A 1 105 ? -10.837 12.258 11.665 1.00 90.56 105 THR A O 1
ATOM 815 N N . ALA A 1 106 ? -12.481 12.531 10.166 1.00 88.44 106 ALA A N 1
ATOM 816 C CA . ALA A 1 106 ? -13.414 13.113 11.137 1.00 88.44 106 ALA A CA 1
ATOM 817 C C . ALA A 1 106 ? -13.844 12.098 12.211 1.00 88.44 106 ALA A C 1
ATOM 819 O O . ALA A 1 106 ? -14.172 12.469 13.336 1.00 88.44 106 ALA A O 1
ATOM 820 N N . GLU A 1 107 ? -13.812 10.819 11.857 1.00 86.25 107 GLU A N 1
ATOM 821 C CA . GLU A 1 107 ? -14.211 9.677 12.668 1.00 86.25 107 GLU A CA 1
ATOM 822 C C . GLU A 1 107 ? -13.081 9.176 13.586 1.00 86.25 107 GLU A C 1
ATOM 824 O O . GLU A 1 107 ? -13.301 8.268 14.382 1.00 86.25 107 GLU A O 1
ATOM 829 N N . GLY A 1 108 ? -11.877 9.760 13.507 1.00 88.62 108 GLY A N 1
ATOM 830 C CA . GLY A 1 108 ? -10.737 9.363 14.342 1.00 88.62 108 GLY A CA 1
ATOM 831 C C . GLY A 1 108 ? -9.970 8.148 13.816 1.00 88.62 108 GLY A C 1
ATOM 832 O O . GLY A 1 108 ? -9.400 7.392 14.599 1.00 88.62 108 GLY A O 1
ATOM 833 N N . ARG A 1 109 ? -9.971 7.937 12.496 1.00 93.19 109 ARG A N 1
ATOM 834 C CA . ARG A 1 109 ? -9.035 7.023 11.818 1.00 93.19 109 ARG A CA 1
ATOM 835 C C . ARG A 1 109 ? -7.776 7.769 11.397 1.00 93.19 109 ARG A C 1
ATOM 837 O O . ARG A 1 109 ? -7.898 8.917 10.949 1.00 93.19 109 ARG A O 1
ATOM 844 N N . LEU A 1 110 ? -6.638 7.084 11.468 1.00 90.06 110 LEU A N 1
ATOM 845 C CA . LEU A 1 110 ? -5.388 7.455 10.804 1.00 90.06 110 LEU A CA 1
ATOM 846 C C . LEU A 1 110 ? -5.328 6.908 9.377 1.00 90.06 110 LEU A C 1
ATOM 848 O O . LEU A 1 110 ? -5.799 5.762 9.182 1.00 90.06 110 LEU A O 1
#

Sequence (110 aa):
MHHRVRDYFVDAGLTTGFITQMLRWRDGKDADKFIVFRPNGGSPIQKDLSSDYLVLVDVVGAVNEDEEVDNAVQNIINHIQNNPMPNGCLGQIENVGGIPPPVSTAEGRL

Secondary structure (DSSP, 8-state):
-HHHHHHHHHHTTTTTTSEEEESS-----TT--EEEEEEEEES---TTS---EEEEEEEEPPTT-HHHHHHHHHHHHHHHHH-SS-BTTTBS----S-PPPP---TTS--

Solvent-accessible surface area (backbone atoms only — not comparable to full-atom values): 6617 Å² total; per-residue (Å²): 106,39,68,58,54,48,50,52,35,53,76,71,50,74,45,68,90,34,53,78,43,60,73,55,88,74,90,80,57,64,82,48,27,35,36,26,34,20,76,61,62,58,52,75,88,48,91,98,52,86,60,52,75,38,58,44,72,50,66,36,27,19,53,78,35,52,66,62,37,51,53,50,52,52,51,51,50,55,49,36,74,77,41,38,65,76,44,91,90,71,40,74,52,77,87,81,86,73,82,73,85,85,64,71,48,97,82,46,22,54

Foldseek 3Di:
DLVVVVVVCVVVCLCPQADEEEQDDDDDDLQHWHWYKYWDDWADDDPPDDIGTDIDIDTKHRAPPAVVSVVSVVVVQVVCVVCQQVDPVVGGDHDPDPDDDDDADPRRMD

InterPro domains:
  IPR056950 Phage tail termination protein [PF23842] (1-110)

Nearest PDB structures (foldseek):
  3fz2-assembly3_B  TM=6.349E-01  e=7.315E-01  Lambdavirus lambda
  4acv-assembly1_B  TM=5.132E-01  e=2.443E+00  Listeria monocytogenes 10403S
  6u5f-assembly1_A  TM=4.237E-01  e=6.241E+00  Pseudomonas aeruginosa PAO1

Radius of gyration: 14.54 Å; Cα contacts (8 Å, |Δi|>4): 154; chains: 1; bounding box: 32×25×44 Å

Mean predicted aligned error: 2.98 Å